Protein AF-A0A927ATK7-F1 (afdb_monomer_lite)

Organism: NCBI:txid2771354

Secondary structure (DSSP, 8-state):
-HHHHHHHHHHHHHHHHHHHHHHHHHTSS--HHHHHHHHHHTS-GGG--HHHHHHHHHHHHHHHHHHHHHHTT-S-HHHHHHHHHHHHHHHHHHHHHHHHH-

Structure (mmCIF, N/CA/C/O backbone):
data_AF-A0A927ATK7-F1
#
_entry.id   AF-A0A927ATK7-F1
#
loop_
_atom_site.group_PDB
_atom_site.id
_atom_site.type_symbol
_atom_site.label_atom_id
_atom_site.label_alt_id
_atom_site.label_comp_id
_atom_site.label_asym_id
_atom_site.label_entity_id
_atom_site.label_seq_id
_atom_site.pdbx_PDB_ins_code
_atom_site.Cartn_x
_atom_site.Cartn_y
_atom_site.Cartn_z
_atom_site.occupancy
_atom_site.B_iso_or_equiv
_atom_site.auth_seq_id
_atom_site.auth_comp_id
_atom_site.auth_asym_id
_atom_site.auth_atom_id
_atom_site.pdbx_PDB_model_num
ATOM 1 N N . MET A 1 1 ? -17.749 -4.113 12.997 1.00 73.06 1 MET A N 1
ATOM 2 C CA . MET A 1 1 ? -16.494 -3.347 13.210 1.00 73.06 1 MET A CA 1
ATOM 3 C C . MET A 1 1 ? -15.235 -4.169 12.943 1.00 73.06 1 MET A C 1
ATOM 5 O O . MET A 1 1 ? -14.383 -3.679 12.218 1.00 73.06 1 MET A O 1
ATOM 9 N N . LYS A 1 2 ? -15.123 -5.416 13.428 1.00 84.62 2 LYS A N 1
ATOM 10 C CA . LYS A 1 2 ? -13.955 -6.279 13.147 1.00 84.62 2 LYS A CA 1
ATOM 11 C C . LYS A 1 2 ? -13.728 -6.546 11.650 1.00 84.62 2 LYS A C 1
ATOM 13 O O . LYS A 1 2 ? -12.607 -6.444 11.179 1.00 84.62 2 LYS A O 1
ATOM 18 N N . THR A 1 3 ? -14.789 -6.782 10.877 1.00 87.94 3 THR A N 1
ATOM 19 C CA . THR A 1 3 ? -14.688 -6.973 9.417 1.00 87.94 3 THR A CA 1
ATOM 20 C C . THR A 1 3 ? -14.082 -5.763 8.705 1.00 87.94 3 THR A C 1
ATOM 22 O O . THR A 1 3 ? -13.228 -5.931 7.846 1.00 87.94 3 THR A O 1
ATOM 25 N N . ALA A 1 4 ? -14.468 -4.544 9.102 1.00 88.75 4 ALA A N 1
ATOM 26 C CA . ALA A 1 4 ? -13.904 -3.313 8.547 1.00 88.75 4 ALA A CA 1
ATOM 27 C C . ALA A 1 4 ? -12.410 -3.174 8.874 1.00 88.75 4 ALA A C 1
ATOM 29 O O . ALA A 1 4 ? -11.637 -2.784 8.008 1.00 88.75 4 ALA A O 1
ATOM 30 N N . PHE A 1 5 ? -12.000 -3.556 10.089 1.00 91.75 5 PHE A N 1
ATOM 31 C CA . PHE A 1 5 ? -10.589 -3.594 10.474 1.00 91.75 5 PHE A CA 1
ATOM 32 C C . PHE A 1 5 ? -9.785 -4.536 9.570 1.00 91.75 5 PHE A C 1
ATOM 34 O O . PHE A 1 5 ? -8.808 -4.112 8.963 1.00 91.75 5 PHE A O 1
ATOM 41 N N . TYR A 1 6 ? -10.225 -5.790 9.416 1.00 93.56 6 TYR A N 1
ATOM 42 C CA . TYR A 1 6 ? -9.526 -6.759 8.564 1.00 93.56 6 TYR A CA 1
ATOM 43 C C . TYR A 1 6 ? -9.515 -6.354 7.089 1.00 93.56 6 TYR A C 1
ATOM 45 O O . TYR A 1 6 ? -8.504 -6.536 6.418 1.00 93.56 6 TYR A O 1
ATOM 53 N N . PHE A 1 7 ? -10.605 -5.768 6.590 1.00 94.19 7 PHE A N 1
ATOM 54 C CA . PHE A 1 7 ? -10.654 -5.273 5.217 1.00 94.19 7 PHE A CA 1
ATOM 55 C C . PHE A 1 7 ? -9.712 -4.079 5.009 1.00 94.19 7 PHE A C 1
ATOM 57 O O . PHE A 1 7 ? -9.007 -4.023 4.007 1.00 94.19 7 PHE A O 1
ATOM 64 N N . GLY A 1 8 ? -9.627 -3.169 5.984 1.00 92.75 8 GLY A N 1
ATOM 65 C CA . GLY A 1 8 ? -8.641 -2.088 5.981 1.00 92.75 8 GLY A CA 1
ATOM 66 C C . GLY A 1 8 ? -7.204 -2.614 5.983 1.00 92.75 8 GLY A C 1
ATOM 67 O O . GLY A 1 8 ? -6.393 -2.190 5.165 1.00 92.75 8 GLY A O 1
ATOM 68 N N . LEU A 1 9 ? -6.894 -3.608 6.822 1.00 94.50 9 LEU A N 1
ATOM 69 C CA . LEU A 1 9 ? -5.578 -4.258 6.811 1.00 94.50 9 LEU A CA 1
ATOM 70 C C . LEU A 1 9 ? -5.255 -4.879 5.449 1.00 94.50 9 LEU A C 1
ATOM 72 O O . LEU A 1 9 ? -4.162 -4.666 4.933 1.00 94.50 9 LEU A O 1
ATOM 76 N N . LEU A 1 10 ? -6.201 -5.607 4.854 1.00 96.31 10 LEU A N 1
ATOM 77 C CA . LEU A 1 10 ? -6.021 -6.234 3.546 1.00 96.31 10 LEU A CA 1
ATOM 78 C C . LEU A 1 10 ? -5.685 -5.201 2.463 1.00 96.31 10 LEU A C 1
ATOM 80 O O . LEU A 1 10 ? -4.734 -5.389 1.709 1.00 96.31 10 LEU A O 1
ATOM 84 N N . LEU A 1 11 ? -6.431 -4.096 2.407 1.00 94.62 11 LEU A N 1
ATOM 85 C CA . LEU A 1 11 ? -6.188 -3.023 1.441 1.00 94.62 11 LEU A CA 1
ATOM 86 C C . LEU A 1 11 ? -4.824 -2.358 1.647 1.00 94.62 11 LEU A C 1
ATOM 88 O O . LEU A 1 11 ? -4.117 -2.098 0.673 1.00 94.62 11 LEU A O 1
ATOM 92 N N . CYS A 1 12 ? -4.427 -2.130 2.901 1.00 94.44 12 CYS A N 1
ATOM 93 C CA . CYS A 1 12 ? -3.096 -1.621 3.210 1.00 94.44 12 CYS A CA 1
ATOM 94 C C . CYS A 1 12 ? -2.004 -2.579 2.718 1.00 94.44 12 CYS A C 1
ATOM 96 O O . CYS A 1 12 ? -1.083 -2.147 2.032 1.00 94.44 12 CYS A O 1
ATOM 98 N N . LEU A 1 13 ? -2.146 -3.880 2.995 1.00 94.81 13 LEU A N 1
ATOM 99 C CA . LEU A 1 13 ? -1.193 -4.904 2.564 1.00 94.81 13 LEU A CA 1
ATOM 100 C C . LEU A 1 13 ? -1.072 -4.979 1.039 1.00 94.81 13 LEU A C 1
ATOM 102 O O . LEU A 1 13 ? 0.037 -5.134 0.535 1.00 94.81 13 LEU A O 1
ATOM 106 N N . ILE A 1 14 ? -2.173 -4.814 0.300 1.00 94.12 14 ILE A N 1
ATOM 107 C CA . ILE A 1 14 ? -2.149 -4.720 -1.168 1.00 94.12 14 ILE A CA 1
ATOM 108 C C . ILE A 1 14 ? -1.324 -3.504 -1.615 1.00 94.12 14 ILE A C 1
ATOM 110 O O . ILE A 1 14 ? -0.447 -3.635 -2.468 1.00 94.12 14 ILE A O 1
ATOM 114 N N . GLY A 1 15 ? -1.556 -2.332 -1.014 1.00 92.69 15 GLY A N 1
ATOM 115 C CA . GLY A 1 15 ? -0.783 -1.121 -1.305 1.00 92.69 15 GLY A CA 1
ATOM 116 C C . GLY A 1 15 ? 0.707 -1.274 -0.984 1.00 92.69 15 GLY A C 1
ATOM 117 O O . GLY A 1 15 ? 1.561 -0.876 -1.777 1.00 92.69 15 GLY A O 1
ATOM 118 N N . THR A 1 16 ? 1.035 -1.910 0.141 1.00 93.56 16 THR A N 1
ATOM 119 C CA . THR A 1 16 ? 2.417 -2.213 0.532 1.00 93.56 16 THR A CA 1
ATOM 120 C C . THR A 1 16 ? 3.073 -3.197 -0.432 1.00 93.56 16 THR A C 1
ATOM 122 O O . THR A 1 16 ? 4.194 -2.953 -0.869 1.00 93.56 16 THR A O 1
ATOM 125 N N . ALA A 1 17 ? 2.389 -4.280 -0.807 1.00 94.69 17 ALA A N 1
ATOM 126 C CA . ALA A 1 17 ? 2.900 -5.257 -1.766 1.00 94.69 17 ALA A CA 1
ATOM 127 C C . ALA A 1 17 ? 3.197 -4.608 -3.125 1.00 94.69 17 ALA A C 1
ATOM 129 O O . ALA A 1 17 ? 4.228 -4.893 -3.732 1.00 94.69 17 ALA A O 1
ATOM 130 N N . ASN A 1 18 ? 2.342 -3.680 -3.561 1.00 93.19 18 ASN A N 1
ATOM 131 C CA . ASN A 1 18 ? 2.564 -2.910 -4.778 1.00 93.19 18 ASN A CA 1
ATOM 132 C C . ASN A 1 18 ? 3.840 -2.053 -4.707 1.00 93.19 18 ASN A C 1
ATOM 134 O O . ASN A 1 18 ? 4.630 -2.034 -5.651 1.00 93.19 18 ASN A O 1
ATOM 138 N N . LEU A 1 19 ? 4.074 -1.373 -3.580 1.00 91.94 19 LEU A N 1
ATOM 139 C CA . LEU A 1 19 ? 5.295 -0.591 -3.376 1.00 91.94 19 LEU A CA 1
ATOM 140 C C . LEU A 1 19 ? 6.543 -1.484 -3.320 1.00 91.94 19 LEU A C 1
ATOM 142 O O . LEU A 1 19 ? 7.556 -1.158 -3.934 1.00 91.94 19 LEU A O 1
ATOM 146 N N . ILE A 1 20 ? 6.469 -2.620 -2.622 1.00 95.19 20 ILE A N 1
ATOM 147 C CA . ILE A 1 20 ? 7.569 -3.593 -2.550 1.00 95.19 20 ILE A CA 1
ATOM 148 C C . ILE A 1 20 ? 7.916 -4.111 -3.948 1.00 95.19 20 ILE A C 1
ATOM 150 O O . ILE A 1 20 ? 9.097 -4.191 -4.282 1.00 95.19 20 ILE A O 1
ATOM 154 N N . LEU A 1 21 ? 6.912 -4.414 -4.778 1.00 94.69 21 LEU A N 1
ATOM 155 C CA . LEU A 1 21 ? 7.124 -4.815 -6.168 1.00 94.69 21 LEU A CA 1
ATOM 156 C C . LEU A 1 21 ? 7.868 -3.724 -6.945 1.00 94.69 21 LEU A C 1
ATOM 158 O O . LEU A 1 21 ? 8.865 -4.020 -7.598 1.00 94.69 21 LEU A O 1
ATOM 162 N N . TRP A 1 22 ? 7.429 -2.467 -6.849 1.00 93.62 22 TRP A N 1
ATOM 163 C CA . TRP A 1 22 ? 8.098 -1.349 -7.519 1.00 93.62 22 TRP A CA 1
ATOM 164 C C . TRP A 1 22 ? 9.560 -1.191 -7.075 1.00 93.62 22 TRP A C 1
ATOM 166 O O . TRP A 1 22 ? 10.458 -1.126 -7.917 1.00 93.62 22 TRP A O 1
ATOM 176 N N . ILE A 1 23 ? 9.817 -1.185 -5.764 1.00 93.25 23 ILE A N 1
ATOM 177 C CA . ILE A 1 23 ? 11.171 -1.058 -5.206 1.00 93.25 23 ILE A CA 1
ATOM 178 C C . ILE A 1 23 ? 12.047 -2.234 -5.648 1.00 93.25 23 ILE A C 1
ATOM 180 O O . ILE A 1 23 ? 13.147 -2.016 -6.142 1.00 93.25 23 ILE A O 1
ATOM 184 N N . GLY A 1 24 ? 11.557 -3.470 -5.538 1.00 95.69 24 GLY A N 1
ATOM 185 C CA . GLY A 1 24 ? 12.313 -4.668 -5.912 1.00 95.69 24 GLY A CA 1
ATOM 186 C C . GLY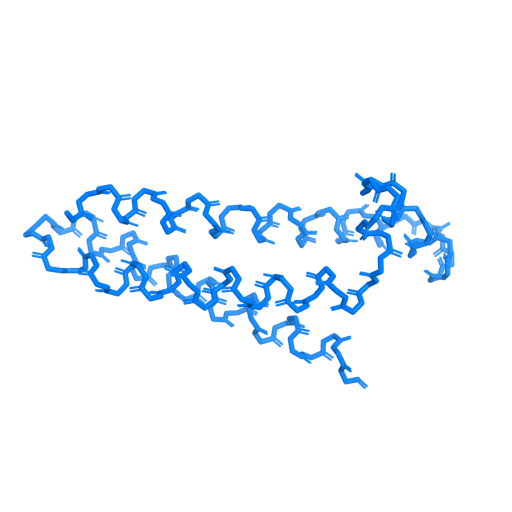 A 1 24 ? 12.605 -4.786 -7.411 1.00 95.69 24 GLY A C 1
ATOM 187 O O . GLY A 1 24 ? 13.552 -5.463 -7.804 1.00 95.69 24 GLY A O 1
ATOM 188 N N . LEU A 1 25 ? 11.814 -4.137 -8.269 1.00 94.62 25 LEU A N 1
ATOM 189 C CA . LEU A 1 25 ? 12.143 -4.005 -9.689 1.00 94.62 25 LEU A CA 1
ATOM 190 C C . LEU A 1 25 ? 13.133 -2.864 -9.940 1.00 94.62 25 LEU A C 1
ATOM 192 O O . LEU A 1 25 ? 13.989 -3.000 -10.807 1.00 94.62 25 LEU A O 1
ATOM 196 N N . SER A 1 26 ? 13.050 -1.787 -9.160 1.00 92.25 26 SER A N 1
ATOM 197 C CA . SER A 1 26 ? 13.933 -0.617 -9.265 1.00 92.25 26 SER A CA 1
ATOM 198 C C . SER A 1 26 ? 15.361 -0.880 -8.778 1.00 92.25 26 SER A C 1
ATOM 200 O O . SER A 1 26 ? 16.262 -0.118 -9.102 1.00 92.25 26 SER A O 1
ATOM 202 N N . THR A 1 27 ? 15.591 -1.951 -8.015 1.00 94.69 27 THR A N 1
ATOM 203 C CA . THR A 1 27 ? 16.937 -2.389 -7.603 1.00 94.69 27 THR A CA 1
ATOM 204 C C . THR A 1 27 ? 17.669 -3.195 -8.677 1.00 94.69 27 THR A C 1
ATOM 206 O O . THR A 1 27 ? 18.826 -3.564 -8.478 1.00 94.69 27 THR A O 1
ATOM 209 N N . LYS A 1 28 ? 17.012 -3.510 -9.800 1.00 92.00 28 LYS A N 1
ATOM 210 C CA . LYS A 1 28 ? 17.645 -4.180 -10.940 1.00 92.00 28 LYS A CA 1
ATOM 211 C C . LYS A 1 28 ? 18.410 -3.162 -11.781 1.00 92.00 28 LYS A C 1
ATOM 213 O O . LYS A 1 28 ? 17.977 -2.021 -11.906 1.00 92.00 28 LYS A O 1
ATOM 218 N N . ASP A 1 29 ? 19.500 -3.604 -12.402 1.00 93.62 29 ASP A N 1
ATOM 219 C CA . ASP A 1 29 ? 20.302 -2.788 -13.323 1.00 93.62 29 ASP A CA 1
ATOM 220 C C . ASP A 1 29 ? 19.599 -2.653 -14.686 1.00 93.62 29 ASP A C 1
ATOM 222 O O . ASP A 1 29 ? 19.959 -3.271 -15.687 1.00 93.62 29 ASP A O 1
ATOM 226 N N . LEU A 1 30 ? 18.480 -1.933 -14.680 1.00 93.31 30 LEU A N 1
ATOM 227 C CA . LEU A 1 30 ? 17.624 -1.667 -15.827 1.00 93.31 30 LEU A CA 1
ATOM 228 C C . LEU A 1 30 ? 17.389 -0.163 -15.924 1.00 93.31 30 LEU A C 1
ATOM 230 O O . LEU A 1 30 ? 17.279 0.539 -14.917 1.00 93.31 30 LEU A O 1
ATOM 234 N N . SER A 1 31 ? 17.244 0.336 -17.149 1.00 94.75 31 SER A N 1
ATOM 235 C CA . SER A 1 31 ? 16.800 1.717 -17.347 1.00 94.75 31 SER A CA 1
ATOM 236 C C . SER A 1 31 ? 15.388 1.926 -16.786 1.00 94.75 31 SER A C 1
ATOM 238 O O . SER A 1 31 ? 14.585 0.993 -16.711 1.00 94.75 31 SER A O 1
ATOM 240 N N . PHE A 1 32 ? 15.054 3.171 -16.443 1.00 89.88 32 PHE A N 1
ATOM 241 C CA . PHE A 1 32 ? 13.735 3.523 -15.908 1.00 89.88 32 PHE A CA 1
ATOM 242 C C . PHE A 1 32 ? 12.576 3.012 -16.783 1.00 89.88 32 PHE A C 1
ATOM 244 O O . PHE A 1 32 ? 11.639 2.400 -16.272 1.00 89.88 32 PHE A O 1
ATOM 251 N N . GLU A 1 33 ? 12.664 3.186 -18.106 1.00 93.19 33 GLU A N 1
ATOM 252 C CA . GLU A 1 33 ? 11.625 2.729 -19.038 1.00 93.1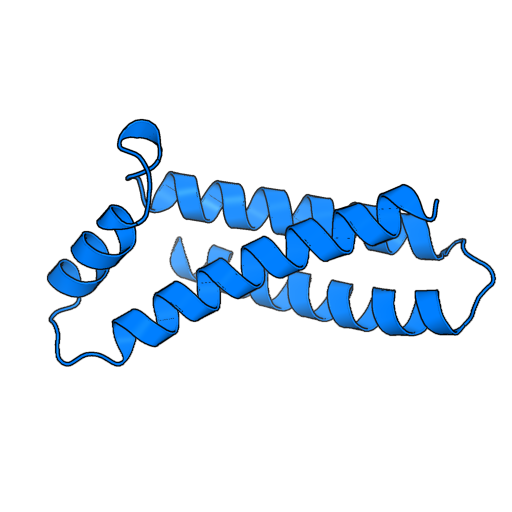9 33 GLU A CA 1
ATOM 253 C C . GLU A 1 33 ? 11.496 1.200 -19.074 1.00 93.19 33 GLU A C 1
ATOM 255 O O . GLU A 1 33 ? 10.384 0.670 -19.122 1.00 93.19 33 GLU A O 1
ATOM 260 N N . GLN A 1 34 ? 12.613 0.472 -18.978 1.00 94.69 34 GLN A N 1
ATOM 261 C CA . GLN A 1 34 ? 12.597 -0.990 -18.890 1.00 94.69 34 GLN A CA 1
ATOM 262 C C . GLN A 1 34 ? 11.974 -1.463 -17.574 1.00 94.69 34 GLN A C 1
ATOM 264 O O . GLN A 1 34 ? 11.137 -2.366 -17.585 1.00 94.69 34 GLN A O 1
ATOM 269 N N . THR A 1 35 ? 12.319 -0.832 -16.450 1.00 94.88 35 THR A N 1
ATOM 270 C CA . THR A 1 35 ? 11.738 -1.131 -15.132 1.00 94.88 35 THR A CA 1
ATOM 271 C C . THR A 1 35 ? 10.241 -0.853 -15.111 1.00 94.88 35 THR A C 1
ATOM 273 O O . THR A 1 35 ? 9.465 -1.684 -14.642 1.00 94.88 35 THR A O 1
ATOM 276 N N . LYS A 1 36 ? 9.808 0.272 -15.684 1.00 93.00 36 LYS A N 1
ATOM 277 C CA . LYS A 1 36 ? 8.396 0.638 -15.824 1.00 93.00 36 LYS A CA 1
ATOM 278 C C . LYS A 1 36 ? 7.631 -0.362 -16.688 1.00 93.00 36 LYS A C 1
ATOM 280 O O . LYS A 1 36 ? 6.562 -0.817 -16.284 1.00 93.00 36 LYS A O 1
ATOM 285 N N . ALA A 1 37 ? 8.166 -0.736 -17.848 1.00 93.50 37 ALA A N 1
ATOM 286 C CA . ALA A 1 37 ? 7.548 -1.735 -18.718 1.00 93.50 37 ALA A CA 1
ATOM 287 C C . ALA A 1 37 ? 7.448 -3.104 -18.025 1.00 93.50 37 ALA A C 1
ATOM 289 O O . ALA A 1 37 ? 6.401 -3.755 -18.077 1.00 93.50 37 ALA A O 1
ATOM 290 N N . LEU A 1 38 ? 8.506 -3.510 -17.317 1.00 94.94 38 LEU A N 1
ATOM 291 C CA . LEU A 1 38 ? 8.531 -4.740 -16.535 1.00 94.94 38 LEU A CA 1
ATOM 292 C C . LEU A 1 38 ? 7.511 -4.696 -15.393 1.00 94.94 38 LEU A C 1
ATOM 294 O O . LEU A 1 38 ? 6.772 -5.658 -15.218 1.00 94.94 38 LEU A O 1
ATOM 298 N N . TYR A 1 39 ? 7.404 -3.585 -14.667 1.00 94.62 39 TYR A N 1
ATOM 299 C CA . TYR A 1 39 ? 6.390 -3.382 -13.632 1.00 94.62 39 TYR A CA 1
ATOM 300 C C . TYR A 1 39 ? 4.971 -3.507 -14.196 1.00 94.62 39 TYR A C 1
ATOM 302 O O . TYR A 1 39 ? 4.175 -4.290 -13.684 1.00 94.62 39 TYR A O 1
ATOM 310 N N . LEU A 1 40 ? 4.668 -2.824 -15.304 1.00 94.44 40 LEU A N 1
ATOM 311 C CA . LEU A 1 40 ? 3.359 -2.905 -15.959 1.00 94.44 40 LEU A CA 1
ATOM 312 C C . LEU A 1 40 ? 3.030 -4.318 -16.463 1.00 94.44 40 LEU A C 1
ATOM 314 O O . LEU A 1 40 ? 1.856 -4.669 -16.561 1.00 94.44 40 LEU A O 1
ATOM 318 N N . SER A 1 41 ? 4.032 -5.151 -16.753 1.00 94.81 41 SER A N 1
ATOM 319 C CA . SER A 1 41 ? 3.810 -6.528 -17.210 1.00 94.81 41 SER A CA 1
ATOM 320 C C . SER A 1 41 ? 3.173 -7.439 -16.150 1.00 94.81 41 SER A C 1
ATOM 322 O O . SER A 1 41 ? 2.475 -8.381 -16.526 1.00 94.81 41 SER A O 1
ATOM 324 N N . TYR A 1 42 ? 3.328 -7.120 -14.855 1.00 93.56 42 TYR A N 1
ATOM 325 C CA . TYR A 1 42 ? 2.682 -7.843 -13.748 1.00 93.56 42 TYR A CA 1
ATOM 326 C C . TYR A 1 42 ? 1.173 -7.582 -13.660 1.00 93.56 42 TYR A C 1
ATOM 328 O O . TYR A 1 42 ? 0.461 -8.314 -12.973 1.00 93.56 42 TYR A O 1
ATOM 336 N N . PHE A 1 43 ? 0.671 -6.561 -14.360 1.00 92.50 43 PHE A N 1
ATOM 337 C CA . PHE A 1 43 ? -0.742 -6.206 -14.377 1.00 92.50 43 PHE A CA 1
ATOM 338 C C . PHE A 1 43 ? -1.425 -6.727 -15.649 1.00 92.50 43 PHE A C 1
ATOM 340 O O . PHE A 1 43 ? -0.817 -6.773 -16.733 1.00 92.50 43 PHE A O 1
ATOM 347 N N . PRO A 1 44 ? -2.714 -7.100 -15.559 1.00 92.00 44 PRO A N 1
ATOM 348 C CA . PRO A 1 44 ? -3.484 -7.477 -16.734 1.00 92.00 44 PRO A CA 1
ATOM 349 C C . PRO A 1 44 ? -3.627 -6.276 -17.676 1.00 92.00 44 PRO A C 1
ATOM 351 O O . PRO A 1 44 ? -3.524 -5.126 -17.255 1.00 92.00 44 PRO A O 1
ATOM 354 N N . VAL A 1 45 ? -3.879 -6.538 -18.960 1.00 89.25 45 VAL A N 1
ATOM 355 C CA . VAL A 1 45 ? -3.790 -5.539 -20.045 1.00 89.25 45 VAL A CA 1
ATOM 356 C C . VAL A 1 45 ? -4.590 -4.259 -19.761 1.00 89.25 45 VAL A C 1
ATOM 358 O O . VAL A 1 45 ? -4.094 -3.164 -20.002 1.00 89.25 45 VAL A O 1
ATOM 361 N N . PHE A 1 46 ? -5.782 -4.380 -19.174 1.00 87.31 46 PHE A N 1
ATOM 362 C CA . PHE A 1 46 ? -6.648 -3.247 -18.829 1.00 87.31 46 PHE A CA 1
ATOM 363 C C . PHE A 1 46 ? -6.145 -2.393 -17.649 1.00 87.31 46 PHE A C 1
ATOM 365 O O . PHE A 1 46 ? -6.587 -1.260 -17.489 1.00 87.31 46 PHE A O 1
ATOM 372 N N . PHE A 1 47 ? -5.202 -2.900 -16.850 1.00 86.06 47 PHE A N 1
ATOM 373 C CA . PHE A 1 47 ? -4.563 -2.184 -15.740 1.00 86.06 47 PHE A CA 1
ATOM 374 C C . PHE A 1 47 ? -3.148 -1.693 -16.062 1.00 86.06 47 PHE A C 1
ATOM 376 O O . PHE A 1 47 ? -2.499 -1.129 -15.187 1.00 86.06 47 PHE A O 1
ATOM 383 N N . ARG A 1 48 ? -2.649 -1.836 -17.298 1.00 89.69 48 ARG A N 1
ATOM 384 C CA . ARG A 1 48 ? -1.289 -1.403 -17.681 1.00 89.69 48 ARG A CA 1
ATOM 385 C C . ARG A 1 48 ? -1.151 0.110 -17.883 1.00 89.69 48 ARG A C 1
ATOM 387 O O . ARG A 1 48 ? -0.545 0.571 -18.846 1.00 89.69 48 ARG A O 1
ATOM 394 N N . ASN A 1 49 ? -1.716 0.894 -16.979 1.00 90.12 49 ASN A N 1
ATOM 395 C CA . ASN A 1 49 ? -1.609 2.341 -16.968 1.00 90.12 49 ASN A CA 1
ATOM 396 C C . ASN A 1 49 ? -1.092 2.778 -15.595 1.00 90.12 49 ASN A C 1
ATOM 398 O O . ASN A 1 49 ? -1.750 2.548 -14.583 1.00 90.12 49 ASN A O 1
ATOM 402 N N . VAL A 1 50 ? 0.089 3.403 -15.571 1.00 88.50 50 VAL A N 1
ATOM 403 C CA . VAL A 1 50 ? 0.750 3.818 -14.323 1.00 88.50 50 VAL A CA 1
ATOM 404 C C . VAL A 1 50 ? -0.130 4.783 -13.536 1.00 88.50 50 VAL A C 1
ATOM 406 O O . VAL A 1 50 ? -0.364 4.557 -12.357 1.00 88.50 50 VAL A O 1
ATOM 409 N N . THR A 1 51 ? -0.694 5.799 -14.193 1.00 90.00 51 THR A N 1
ATOM 410 C CA . THR A 1 51 ? -1.576 6.780 -13.552 1.00 90.00 51 THR A CA 1
ATOM 411 C C . THR A 1 51 ? -2.794 6.108 -12.925 1.00 90.00 51 THR A C 1
ATOM 413 O O . THR A 1 51 ? -3.142 6.412 -11.787 1.00 90.00 51 THR A O 1
ATOM 416 N N . LEU A 1 52 ? -3.418 5.154 -13.622 1.00 91.12 52 LEU A N 1
ATOM 417 C CA . LEU A 1 52 ? -4.558 4.406 -13.089 1.00 91.12 52 LEU A CA 1
ATOM 418 C C . LEU A 1 52 ? -4.168 3.574 -11.860 1.00 91.12 52 LEU A C 1
ATOM 420 O O . LEU A 1 52 ? -4.887 3.596 -10.862 1.00 91.12 52 LEU A O 1
ATOM 424 N N . I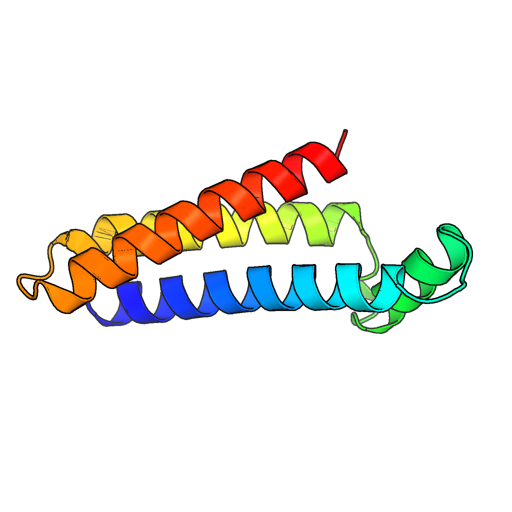LE A 1 53 ? -3.036 2.864 -11.917 1.00 91.25 53 ILE A N 1
ATOM 425 C CA . ILE A 1 53 ? -2.532 2.068 -10.788 1.00 91.25 53 ILE A CA 1
ATOM 426 C C . ILE A 1 53 ? -2.258 2.975 -9.583 1.00 91.25 53 ILE A C 1
ATOM 428 O O . ILE A 1 53 ? -2.659 2.648 -8.467 1.00 91.25 53 ILE A O 1
ATOM 432 N N . THR A 1 54 ? -1.635 4.133 -9.799 1.00 91.81 54 THR A N 1
ATOM 433 C CA . THR A 1 54 ? -1.332 5.091 -8.732 1.00 91.81 54 THR A CA 1
ATOM 434 C C . THR A 1 54 ? -2.601 5.688 -8.122 1.00 91.81 54 THR A C 1
ATOM 436 O O . THR A 1 54 ? -2.730 5.723 -6.897 1.00 91.81 54 THR A O 1
ATOM 439 N N . LEU A 1 55 ? -3.584 6.081 -8.941 1.00 92.56 55 LEU A N 1
ATOM 440 C CA . LEU A 1 55 ? -4.880 6.582 -8.463 1.00 92.56 55 LEU A CA 1
ATOM 441 C C . LEU A 1 55 ? -5.639 5.529 -7.649 1.00 92.56 55 LEU A C 1
ATOM 443 O O . LEU A 1 55 ? -6.191 5.847 -6.595 1.00 92.56 55 LEU A O 1
ATOM 447 N N . LEU A 1 56 ? -5.634 4.270 -8.093 1.00 91.88 56 LEU A N 1
ATOM 448 C CA . LEU A 1 56 ? -6.216 3.166 -7.330 1.00 91.88 56 LEU A CA 1
ATOM 449 C C . LEU A 1 56 ? -5.456 2.905 -6.033 1.00 91.88 56 LEU A C 1
ATOM 451 O O . LEU A 1 56 ? -6.087 2.660 -5.009 1.00 91.88 56 LEU A O 1
ATOM 455 N N . GLY A 1 57 ? -4.128 3.021 -6.046 1.00 91.81 57 GLY A N 1
ATOM 456 C CA . GLY A 1 57 ? -3.300 2.946 -4.846 1.00 91.81 57 GLY A CA 1
ATOM 457 C C . GLY A 1 57 ? -3.689 4.002 -3.809 1.00 91.81 57 GLY A C 1
ATOM 458 O O . GLY A 1 57 ? -3.877 3.670 -2.639 1.00 91.81 57 GLY A O 1
ATOM 459 N N . ILE A 1 58 ? -3.890 5.251 -4.238 1.00 93.50 58 ILE A N 1
ATOM 460 C CA . ILE A 1 58 ? -4.366 6.341 -3.373 1.00 93.50 58 ILE A CA 1
ATOM 461 C C . ILE A 1 58 ? -5.778 6.045 -2.864 1.00 93.50 58 ILE A C 1
ATOM 463 O O . ILE A 1 58 ? -6.022 6.123 -1.661 1.00 93.50 58 ILE A O 1
ATOM 467 N N . ALA A 1 59 ? -6.705 5.662 -3.746 1.00 93.94 59 ALA A N 1
ATOM 468 C CA . ALA A 1 59 ? -8.083 5.358 -3.368 1.00 93.94 59 ALA A CA 1
ATOM 469 C C . ALA A 1 59 ? -8.157 4.212 -2.346 1.00 93.94 59 ALA A C 1
ATOM 471 O O . ALA A 1 59 ? -8.859 4.322 -1.338 1.00 93.94 59 ALA A O 1
ATOM 472 N N . PHE A 1 60 ? -7.396 3.138 -2.561 1.00 93.94 60 PHE A N 1
ATOM 473 C CA . PHE A 1 60 ? -7.310 2.007 -1.639 1.00 93.94 60 PHE A CA 1
ATOM 474 C C . PHE A 1 60 ? -6.653 2.401 -0.322 1.00 93.94 60 PHE A C 1
ATOM 476 O O . PHE A 1 60 ? -7.157 2.002 0.725 1.00 93.94 60 PHE A O 1
ATOM 483 N N . GLY A 1 61 ? -5.602 3.223 -0.346 1.00 93.94 61 GLY A N 1
ATOM 484 C CA . GLY A 1 61 ? -4.980 3.765 0.862 1.00 93.94 61 GLY A CA 1
ATOM 485 C C . GLY A 1 61 ? -5.954 4.612 1.685 1.00 93.94 61 GLY A C 1
ATOM 486 O O . GLY A 1 61 ? -6.097 4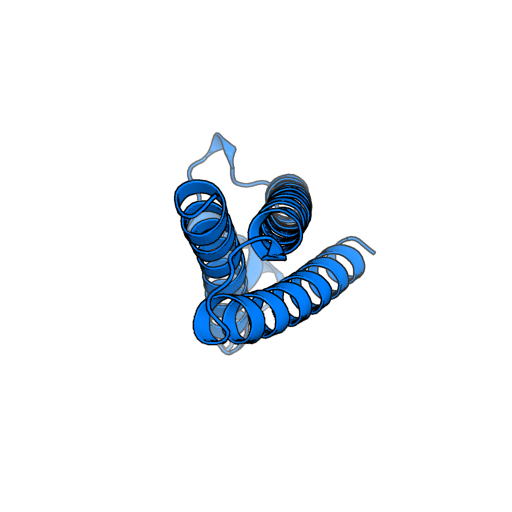.401 2.890 1.00 93.94 61 GLY A O 1
ATOM 487 N N . CYS A 1 62 ? -6.680 5.531 1.043 1.00 94.50 62 CYS A N 1
ATOM 488 C CA . CYS A 1 62 ? -7.689 6.366 1.697 1.00 94.50 62 CYS A CA 1
ATOM 489 C C . CYS A 1 62 ? -8.826 5.520 2.280 1.00 94.50 62 CYS A C 1
ATOM 491 O O . CYS A 1 62 ? -9.234 5.728 3.424 1.00 94.50 62 CYS A O 1
ATOM 493 N N . PHE A 1 63 ? -9.322 4.540 1.521 1.00 95.44 63 PHE A N 1
ATOM 494 C CA . PHE A 1 63 ? -10.403 3.670 1.975 1.00 95.44 63 PHE A CA 1
ATOM 495 C C . PHE A 1 63 ? -9.959 2.753 3.122 1.00 95.44 63 PHE A C 1
ATOM 497 O O . PHE A 1 63 ? -10.669 2.606 4.115 1.00 95.44 63 PHE A O 1
ATO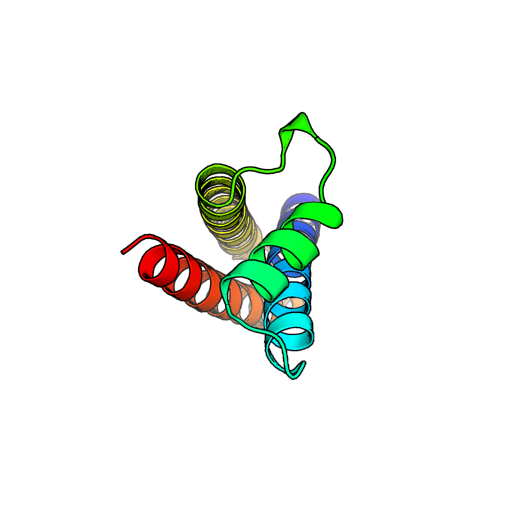M 504 N N . SER A 1 64 ? -8.747 2.213 3.032 1.00 95.25 64 SER A N 1
ATOM 505 C CA . SER A 1 64 ? -8.071 1.467 4.092 1.00 95.25 64 SER A CA 1
ATOM 506 C C . SER A 1 64 ? -7.965 2.286 5.382 1.00 95.25 64 SER A C 1
ATOM 508 O O . SER A 1 64 ? -8.455 1.855 6.430 1.00 95.25 64 SER A O 1
ATOM 510 N N . ALA A 1 65 ? -7.421 3.505 5.305 1.00 93.38 65 ALA A N 1
ATOM 511 C CA . ALA A 1 65 ? -7.298 4.404 6.448 1.00 93.38 65 ALA A CA 1
ATOM 512 C C . ALA A 1 65 ? -8.667 4.740 7.058 1.00 93.38 65 ALA A C 1
ATOM 514 O O . ALA A 1 65 ? -8.835 4.649 8.274 1.00 93.38 65 ALA A O 1
ATOM 515 N N . TYR A 1 66 ? -9.668 5.048 6.229 1.00 94.50 66 TYR A N 1
ATOM 516 C CA . TYR A 1 66 ? -11.038 5.307 6.678 1.00 94.50 66 TYR A CA 1
ATOM 517 C C . TYR A 1 66 ? -11.625 4.125 7.466 1.00 94.50 66 TYR A C 1
ATOM 519 O O . TYR A 1 66 ? -12.169 4.309 8.560 1.00 94.50 66 TYR A O 1
ATOM 527 N N . LEU A 1 67 ? -11.491 2.902 6.947 1.00 93.00 67 LEU A N 1
ATOM 528 C CA . LEU A 1 67 ? -11.997 1.700 7.610 1.00 93.00 67 LEU A CA 1
ATOM 529 C C . LEU A 1 67 ? -11.272 1.421 8.930 1.00 93.00 67 LEU A C 1
ATOM 531 O O . LEU A 1 67 ? -11.923 1.078 9.923 1.00 93.00 67 LEU A O 1
ATOM 535 N N . LEU A 1 68 ? -9.952 1.617 8.968 1.00 91.94 68 LEU A N 1
ATOM 536 C CA . LEU A 1 68 ? -9.148 1.446 10.176 1.00 91.94 68 LEU A CA 1
ATOM 537 C C . LEU A 1 68 ? -9.497 2.490 11.244 1.00 91.94 68 LEU A C 1
ATOM 539 O O . LEU A 1 68 ? -9.691 2.116 12.401 1.00 91.94 68 LEU A O 1
ATOM 543 N N . ILE A 1 69 ? -9.681 3.761 10.873 1.00 91.06 69 ILE A N 1
ATOM 544 C CA . ILE A 1 69 ? -10.140 4.824 11.785 1.00 91.06 69 ILE A CA 1
ATOM 545 C C . ILE A 1 69 ? -11.512 4.466 12.358 1.00 91.06 69 ILE A C 1
ATOM 547 O O . ILE A 1 69 ? -11.697 4.452 13.575 1.00 91.06 69 ILE A O 1
ATOM 551 N N . ARG A 1 70 ? -12.467 4.086 11.500 1.00 89.06 70 ARG A N 1
ATOM 552 C CA . ARG A 1 70 ? -13.818 3.699 11.930 1.00 89.06 70 ARG A CA 1
ATOM 553 C C . ARG A 1 70 ? -13.810 2.486 12.861 1.00 89.06 70 ARG A C 1
ATOM 555 O O . ARG A 1 70 ? -14.686 2.345 13.712 1.00 89.06 70 ARG A O 1
ATOM 562 N N . SER A 1 71 ? -12.826 1.604 12.717 1.00 86.19 71 SER A N 1
ATOM 563 C CA . SER A 1 71 ? -12.688 0.418 13.557 1.00 86.19 71 SER A CA 1
ATOM 564 C C . SER A 1 71 ? -12.062 0.673 14.937 1.00 86.19 71 SER A C 1
ATOM 566 O O . SER A 1 71 ? -12.114 -0.218 15.783 1.00 86.19 71 SER A O 1
ATOM 568 N N . GLN A 1 72 ? -11.556 1.880 15.229 1.00 80.44 72 GLN A N 1
ATOM 569 C CA . GLN A 1 72 ? -10.995 2.219 16.550 1.00 80.44 72 GLN A CA 1
ATOM 570 C C . GLN A 1 72 ? -12.032 2.219 17.689 1.00 80.44 72 GLN A C 1
ATOM 572 O O . GLN A 1 72 ? -11.663 2.168 18.864 1.00 80.44 72 GLN A O 1
ATOM 577 N N . GLY A 1 73 ? -13.329 2.196 17.359 1.00 76.12 73 GLY A N 1
ATOM 578 C CA . GLY A 1 73 ? -14.411 1.964 18.321 1.00 76.12 73 GLY A CA 1
ATOM 579 C C . GLY A 1 73 ? -14.392 0.572 18.971 1.00 76.12 73 GLY A C 1
ATOM 580 O O . GLY A 1 73 ? -15.151 0.331 19.905 1.00 76.12 73 GLY A O 1
ATOM 581 N N . LEU A 1 74 ? -13.536 -0.351 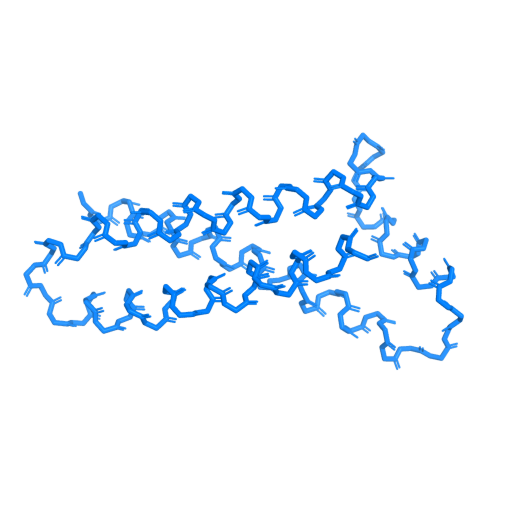18.515 1.00 79.38 74 LEU A N 1
ATOM 582 C CA . LEU A 1 74 ? -13.289 -1.625 19.193 1.00 79.38 74 LEU A CA 1
ATOM 583 C C . LEU A 1 74 ? -12.630 -1.385 20.566 1.00 79.38 74 LEU A C 1
ATOM 585 O O . LEU A 1 74 ? -11.701 -0.587 20.697 1.00 79.38 74 LEU A O 1
ATOM 589 N N . THR A 1 75 ? -13.127 -2.075 21.595 1.00 71.31 75 THR A N 1
ATOM 590 C CA . THR A 1 75 ? -12.708 -1.910 23.001 1.00 71.31 75 THR A CA 1
ATOM 591 C C . THR A 1 75 ? -11.328 -2.502 23.296 1.00 71.31 75 THR A C 1
ATOM 593 O O . THR A 1 75 ? -10.698 -2.155 24.289 1.00 71.31 75 THR A O 1
ATOM 596 N N . ASP A 1 76 ? -10.853 -3.394 22.430 1.00 84.56 76 ASP A N 1
ATOM 597 C CA . ASP A 1 76 ? -9.593 -4.106 22.601 1.00 84.56 76 ASP A CA 1
ATOM 598 C C . ASP A 1 76 ? -8.392 -3.216 22.224 1.00 84.56 76 ASP A C 1
ATOM 600 O O . ASP A 1 76 ? -8.285 -2.692 21.109 1.00 84.56 76 ASP A O 1
ATOM 604 N N . ILE A 1 77 ? -7.472 -3.061 23.180 1.00 82.00 77 ILE A N 1
ATOM 605 C CA . ILE A 1 77 ? -6.254 -2.249 23.069 1.00 82.00 77 ILE A CA 1
ATOM 606 C C . ILE A 1 77 ? -5.363 -2.735 21.916 1.00 82.00 77 ILE A C 1
ATOM 608 O O . ILE A 1 77 ? -4.731 -1.911 21.246 1.00 82.00 77 ILE A O 1
ATOM 612 N N . GLY A 1 78 ? -5.331 -4.044 21.644 1.00 84.75 78 GLY A N 1
ATOM 613 C CA . GLY A 1 78 ? -4.529 -4.621 20.565 1.00 84.75 78 GLY A CA 1
ATOM 614 C C . GLY A 1 78 ? -4.956 -4.099 19.194 1.00 84.75 78 GLY A C 1
ATOM 615 O O . GLY A 1 78 ? -4.129 -3.605 18.427 1.00 84.75 78 GLY A O 1
ATOM 616 N N . TYR A 1 79 ? -6.263 -4.103 18.921 1.00 84.75 79 TYR A N 1
ATOM 617 C CA . TYR A 1 79 ? -6.820 -3.606 17.658 1.00 84.75 79 TYR A CA 1
ATOM 618 C C . TYR A 1 79 ? -6.552 -2.115 17.460 1.00 84.75 79 TYR A C 1
ATOM 620 O O . TYR A 1 79 ? -6.254 -1.687 16.346 1.00 84.75 79 TYR A O 1
ATOM 628 N N . ARG A 1 80 ? -6.607 -1.320 18.533 1.00 84.06 80 ARG A N 1
ATOM 629 C CA . ARG A 1 80 ? -6.321 0.119 18.461 1.00 84.06 80 ARG A CA 1
ATOM 630 C C . ARG A 1 80 ? -4.870 0.396 18.080 1.00 84.06 80 ARG A C 1
ATOM 632 O O . ARG A 1 80 ? -4.638 1.184 17.168 1.00 84.06 80 ARG A O 1
ATOM 639 N N . ARG A 1 81 ? -3.907 -0.274 18.725 1.00 88.56 81 ARG A N 1
ATOM 640 C CA . ARG A 1 81 ? -2.474 -0.088 18.432 1.00 88.56 81 ARG A CA 1
ATOM 641 C C . ARG A 1 81 ? -2.117 -0.524 17.014 1.00 88.56 81 ARG A C 1
ATOM 643 O O . ARG A 1 81 ? -1.476 0.231 16.289 1.00 88.56 81 ARG A O 1
ATOM 650 N N . VAL A 1 82 ? -2.572 -1.709 16.602 1.00 90.38 82 VAL A N 1
ATOM 651 C CA . VAL A 1 82 ? -2.338 -2.204 15.236 1.00 90.38 82 VAL A CA 1
ATOM 652 C C . VAL A 1 82 ? -3.014 -1.285 14.217 1.00 90.38 82 VAL A C 1
ATOM 654 O O . VAL A 1 82 ? -2.391 -0.898 13.234 1.00 90.38 82 VAL A O 1
ATOM 657 N N . GLY A 1 83 ? -4.249 -0.853 14.477 1.00 89.00 83 GLY A N 1
ATOM 658 C CA . GLY A 1 83 ? -4.963 0.082 13.609 1.00 89.00 83 GLY A CA 1
ATOM 659 C C . GLY A 1 83 ? -4.214 1.400 13.416 1.00 89.00 83 GLY A C 1
ATOM 660 O O . GLY A 1 83 ? -4.069 1.850 12.286 1.00 89.00 83 GLY A O 1
ATOM 661 N N . GLN A 1 84 ? -3.684 1.994 14.489 1.00 90.31 84 GLN A N 1
ATOM 662 C CA . GLN A 1 84 ? -2.893 3.229 14.417 1.00 90.31 84 GLN A CA 1
ATOM 663 C C . GLN A 1 84 ? -1.619 3.070 13.581 1.00 90.31 84 GLN A C 1
ATOM 665 O O . GLN A 1 84 ? -1.329 3.932 12.752 1.00 90.31 84 GLN A O 1
ATOM 670 N N . LEU A 1 85 ? -0.897 1.958 13.746 1.00 93.56 85 LEU A N 1
ATOM 671 C CA . LEU A 1 85 ? 0.304 1.668 12.960 1.00 93.56 85 LEU A CA 1
ATOM 672 C C . LEU A 1 85 ? -0.016 1.590 11.463 1.00 93.56 85 LEU A C 1
ATOM 674 O O . LEU A 1 85 ? 0.648 2.232 10.649 1.00 93.56 85 LEU A O 1
ATOM 678 N N . PHE A 1 86 ? -1.067 0.855 11.098 1.00 93.25 86 PHE A N 1
ATOM 679 C CA . PHE A 1 86 ? -1.468 0.721 9.700 1.00 93.25 86 PHE A CA 1
ATOM 680 C C . PHE A 1 86 ? -2.056 2.017 9.132 1.00 93.25 86 PHE A C 1
ATOM 682 O O . PHE A 1 86 ? -1.846 2.301 7.958 1.00 93.25 86 PHE A O 1
ATOM 689 N N . ILE A 1 87 ? -2.733 2.850 9.928 1.00 93.00 87 ILE A N 1
ATOM 690 C CA . ILE A 1 87 ? -3.144 4.195 9.489 1.00 93.00 87 ILE A CA 1
ATOM 691 C C . ILE A 1 87 ? -1.912 5.028 9.122 1.00 93.00 87 ILE A C 1
ATOM 693 O O . ILE A 1 87 ? -1.879 5.592 8.032 1.00 93.00 87 ILE A O 1
ATOM 697 N N . GLY A 1 88 ? -0.881 5.046 9.974 1.00 93.38 88 GLY A N 1
ATOM 698 C CA . GLY A 1 88 ? 0.380 5.733 9.678 1.00 93.38 88 GLY A CA 1
ATOM 699 C C . GLY A 1 88 ? 1.039 5.225 8.392 1.00 93.38 88 GLY A C 1
ATOM 700 O O . GLY A 1 88 ? 1.440 6.024 7.547 1.00 93.38 88 GLY A O 1
ATOM 701 N N . LEU A 1 89 ? 1.072 3.903 8.198 1.00 93.50 89 LEU A N 1
ATOM 702 C CA . LEU A 1 89 ? 1.583 3.292 6.970 1.00 93.50 89 LEU A CA 1
ATOM 703 C C . LEU A 1 89 ? 0.775 3.705 5.730 1.00 93.50 89 LEU A C 1
ATOM 705 O O . LEU A 1 89 ? 1.371 4.054 4.715 1.00 93.50 89 LEU A O 1
ATOM 709 N N . ASN A 1 90 ? -0.562 3.717 5.799 1.00 92.56 90 ASN A N 1
ATOM 710 C CA . ASN A 1 90 ? -1.396 4.184 4.685 1.00 92.56 90 ASN A CA 1
ATOM 711 C C . ASN A 1 90 ? -1.105 5.646 4.348 1.00 92.56 90 ASN A C 1
ATOM 713 O O . ASN A 1 90 ? -0.981 5.967 3.173 1.00 92.56 90 ASN A O 1
ATOM 717 N N . THR A 1 91 ? -0.949 6.518 5.346 1.00 92.19 91 THR A N 1
ATOM 718 C CA . THR A 1 91 ? -0.594 7.923 5.111 1.00 92.19 91 THR A CA 1
ATOM 719 C C . THR A 1 91 ? 0.721 8.040 4.346 1.00 92.19 91 THR A C 1
ATOM 721 O O . THR A 1 91 ? 0.771 8.732 3.333 1.00 92.19 91 THR A O 1
ATOM 724 N N . LEU A 1 92 ? 1.762 7.312 4.766 1.00 93.81 92 LEU A N 1
ATOM 725 C CA . LEU A 1 92 ? 3.051 7.302 4.067 1.00 93.81 92 LEU A CA 1
ATOM 726 C C . LEU A 1 92 ? 2.925 6.778 2.630 1.00 93.81 92 LEU A C 1
ATOM 728 O O . LEU A 1 92 ? 3.469 7.383 1.709 1.00 93.81 92 LEU A O 1
ATOM 732 N N . LEU A 1 93 ? 2.173 5.692 2.423 1.00 92.00 93 LEU A N 1
ATOM 733 C CA . LEU A 1 93 ? 1.922 5.137 1.091 1.00 92.00 93 LEU A CA 1
ATOM 734 C C . LEU A 1 93 ? 1.174 6.125 0.191 1.00 92.00 93 LEU A C 1
ATOM 736 O O . LEU A 1 93 ? 1.550 6.296 -0.963 1.00 92.00 93 LEU A O 1
ATOM 740 N N . ILE A 1 94 ? 0.142 6.797 0.703 1.00 92.62 94 ILE A N 1
ATOM 741 C CA . ILE A 1 94 ? -0.624 7.793 -0.055 1.00 92.62 94 ILE A CA 1
ATOM 742 C C . ILE A 1 94 ? 0.268 8.976 -0.428 1.00 92.62 94 ILE A C 1
ATOM 744 O O . ILE A 1 94 ? 0.243 9.404 -1.576 1.00 92.62 94 ILE A O 1
ATOM 748 N N . MET A 1 95 ? 1.073 9.483 0.510 1.00 92.56 95 MET A N 1
ATOM 749 C CA . MET A 1 95 ? 2.007 10.581 0.243 1.00 92.56 95 MET A CA 1
ATOM 750 C C . MET A 1 95 ? 3.038 10.193 -0.818 1.00 92.56 95 MET A C 1
ATOM 752 O O . MET A 1 95 ? 3.287 10.972 -1.734 1.00 92.56 95 MET A O 1
ATOM 756 N N . TRP A 1 96 ? 3.588 8.978 -0.740 1.00 91.00 96 TRP A N 1
ATOM 757 C CA . TRP A 1 96 ? 4.496 8.450 -1.756 1.00 91.00 96 TRP A CA 1
ATOM 758 C C . TRP A 1 96 ? 3.834 8.374 -3.137 1.00 91.00 96 TRP A C 1
ATOM 760 O O . TRP A 1 96 ? 4.395 8.833 -4.129 1.00 91.00 96 TRP A O 1
ATOM 770 N N . GLN A 1 97 ? 2.617 7.833 -3.206 1.00 89.19 97 GLN A N 1
ATOM 771 C CA . GLN A 1 97 ? 1.870 7.719 -4.459 1.00 89.19 97 GLN A CA 1
ATOM 772 C C . GLN A 1 97 ? 1.503 9.097 -5.029 1.00 89.19 97 GLN A C 1
ATOM 774 O O . GLN A 1 97 ? 1.614 9.310 -6.233 1.00 89.19 97 GLN A O 1
ATOM 779 N N . ALA A 1 98 ? 1.126 10.054 -4.179 1.00 87.81 98 ALA A N 1
ATOM 780 C CA . ALA A 1 98 ? 0.858 11.430 -4.588 1.00 87.81 98 ALA A CA 1
ATOM 781 C C . ALA A 1 98 ? 2.114 12.113 -5.143 1.00 87.81 98 ALA A C 1
ATOM 783 O O . ALA A 1 98 ? 2.036 12.758 -6.183 1.00 87.81 98 ALA A O 1
ATOM 784 N N . PHE A 1 99 ? 3.271 11.913 -4.505 1.00 87.88 99 PHE A N 1
ATOM 785 C CA . PHE A 1 99 ? 4.553 12.391 -5.022 1.00 87.88 99 PHE A CA 1
ATOM 786 C C . PHE A 1 99 ? 4.881 11.773 -6.386 1.00 87.88 99 PHE A C 1
ATOM 788 O O . PHE A 1 99 ? 5.324 12.480 -7.275 1.00 87.88 99 PHE A O 1
ATOM 795 N N . SER A 1 100 ? 4.600 10.482 -6.590 1.00 82.94 100 SER A N 1
ATOM 796 C CA . SER A 1 100 ? 4.864 9.807 -7.871 1.00 82.94 100 SER A CA 1
ATOM 797 C C . SER A 1 100 ? 3.992 10.272 -9.048 1.00 82.94 100 SER A C 1
ATOM 799 O O . SER A 1 100 ? 4.283 9.919 -10.189 1.00 82.94 100 SER A O 1
ATOM 801 N N . LEU A 1 101 ? 2.902 11.006 -8.780 1.00 80.31 101 LEU A N 1
ATOM 802 C CA . LEU A 1 101 ? 2.056 11.616 -9.814 1.00 80.31 101 LEU A CA 1
ATOM 803 C C . LEU A 1 101 ? 2.566 12.986 -10.275 1.00 80.31 101 LEU A C 1
ATOM 805 O O . LEU A 1 101 ? 2.126 13.439 -11.333 1.00 80.31 101 LEU A O 1
ATOM 809 N N . MET A 1 102 ? 3.402 13.648 -9.468 1.00 65.19 102 MET A N 1
ATOM 810 C CA . MET A 1 102 ? 4.017 14.942 -9.786 1.00 65.19 102 MET A CA 1
ATOM 811 C C . MET A 1 102 ? 5.241 14.741 -10.676 1.00 65.19 102 MET A C 1
ATOM 813 O O . MET A 1 102 ? 5.413 15.576 -11.590 1.00 65.19 102 MET A O 1
#

Radius of gyration: 15.32 Å; chains: 1; bounding box: 37×23×43 Å

Sequence (102 aa):
MKTAFYFGLLLCLIGTANLILWIGLSTKDLSFEQTKALYLSYFPVFFRNVTLITLLGIAFGCFSAYLLIRSQGLTDIGYRRVGQLFIGLNTLLIMWQAFSLM

Foldseek 3Di:
DVVLLVLLVVLLVVLVVLVVLLVVLVPDPDDPVVSLVVSLVVDDPVCSDLLSVLVVSLVSLVSSLVSLVVVCPDPDPVSVVVSVVSNVSSVVSNVVSVVVVD

pLDDT: mean 90.67, std 5.38, range [65.19, 96.31]